Protein AF-A0A0D3HHY4-F1 (afdb_monomer_lite)

Organism: NCBI:txid65489

Secondary structure (DSSP, 8-state):
--TTHHHHHHHHHHHHHHHHHHEEEEE-TTTTTTTSPPBP--SS--BSS---EEEEETT--S--

Structure (mmCIF, N/CA/C/O backbone):
data_AF-A0A0D3HHY4-F1
#
_entry.id   AF-A0A0D3HHY4-F1
#
loop_
_atom_site.group_PDB
_atom_site.id
_atom_site.type_symbol
_atom_site.label_atom_id
_atom_site.label_alt_id
_atom_site.label_comp_id
_atom_site.label_asym_id
_atom_site.label_entity_id
_atom_site.label_seq_id
_atom_site.pdbx_PDB_ins_code
_atom_site.Cartn_x
_atom_site.Cartn_y
_atom_site.Cartn_z
_atom_site.occupancy
_atom_site.B_iso_or_equiv
_atom_site.auth_seq_id
_atom_site.auth_comp_id
_atom_site.auth_asym_id
_atom_site.auth_atom_id
_atom_site.pdbx_PDB_model_num
ATOM 1 N N . MET A 1 1 ? 18.061 1.682 -8.608 1.00 85.38 1 MET A N 1
ATOM 2 C CA . MET A 1 1 ? 17.894 2.279 -7.263 1.00 85.38 1 MET A CA 1
ATOM 3 C C . MET A 1 1 ? 17.007 3.511 -7.406 1.00 85.38 1 MET A C 1
ATOM 5 O O . MET A 1 1 ? 17.267 4.292 -8.309 1.00 85.38 1 MET A O 1
ATOM 9 N N . CYS A 1 2 ? 15.931 3.649 -6.623 1.00 94.50 2 CYS A N 1
ATOM 10 C CA . CYS A 1 2 ? 15.020 4.801 -6.712 1.00 94.50 2 CYS A CA 1
ATOM 11 C C . CYS A 1 2 ? 15.370 5.820 -5.621 1.00 94.50 2 CYS A C 1
ATOM 13 O O . CYS A 1 2 ? 15.300 5.481 -4.441 1.00 94.50 2 CYS A O 1
ATOM 15 N N . LEU A 1 3 ? 15.721 7.050 -6.011 1.00 97.75 3 LEU A N 1
ATOM 16 C CA . LEU A 1 3 ? 16.031 8.152 -5.085 1.00 97.75 3 LEU A CA 1
ATOM 17 C C . LEU A 1 3 ? 14.859 8.469 -4.146 1.00 97.75 3 LEU A C 1
ATOM 19 O O . LEU A 1 3 ? 15.058 8.725 -2.966 1.00 97.75 3 LEU A O 1
ATOM 23 N N . GLY A 1 4 ? 13.629 8.389 -4.657 1.00 97.69 4 GLY A N 1
ATOM 24 C CA . GLY A 1 4 ? 12.415 8.693 -3.900 1.00 97.69 4 GLY A CA 1
ATOM 25 C C . GLY A 1 4 ? 11.858 7.533 -3.075 1.00 97.69 4 GLY A C 1
ATOM 26 O O . GLY A 1 4 ? 10.750 7.661 -2.565 1.00 97.69 4 GLY A O 1
ATOM 27 N N . LYS A 1 5 ? 12.570 6.400 -2.962 1.00 97.31 5 LYS A N 1
ATOM 28 C CA . LYS A 1 5 ? 12.041 5.174 -2.344 1.00 97.31 5 LYS A CA 1
ATOM 29 C C . LYS A 1 5 ? 11.494 5.443 -0.942 1.00 97.31 5 LYS A C 1
ATOM 31 O O . LYS A 1 5 ? 10.311 5.232 -0.703 1.00 97.31 5 LYS A O 1
ATOM 36 N N . GLU A 1 6 ? 12.333 5.934 -0.038 1.00 98.06 6 GLU A N 1
ATOM 37 C CA . GLU A 1 6 ? 11.950 6.092 1.369 1.00 98.06 6 GLU A CA 1
ATOM 38 C C . GLU A 1 6 ? 10.820 7.110 1.548 1.00 98.06 6 GLU A C 1
ATOM 40 O O . GLU A 1 6 ? 9.858 6.841 2.264 1.00 98.06 6 GLU A O 1
ATOM 45 N N . MET A 1 7 ? 10.861 8.228 0.817 1.00 97.94 7 MET A N 1
ATOM 46 C CA . MET A 1 7 ? 9.790 9.226 0.858 1.00 97.94 7 MET A CA 1
ATOM 47 C C . MET A 1 7 ? 8.451 8.651 0.374 1.00 97.94 7 MET A C 1
ATOM 49 O O . MET A 1 7 ? 7.425 8.850 1.023 1.00 97.94 7 MET A O 1
ATOM 53 N N . ALA A 1 8 ? 8.460 7.893 -0.727 1.00 97.94 8 A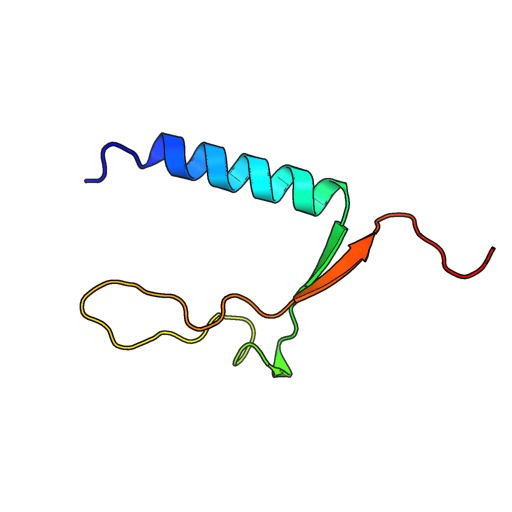LA A N 1
ATOM 54 C CA . ALA A 1 8 ? 7.262 7.239 -1.243 1.00 97.94 8 ALA A CA 1
ATOM 55 C C . ALA A 1 8 ? 6.695 6.220 -0.239 1.00 97.94 8 ALA A C 1
ATOM 57 O O . ALA A 1 8 ? 5.481 6.165 -0.036 1.00 97.94 8 ALA A O 1
ATOM 58 N N . TYR A 1 9 ? 7.557 5.456 0.446 1.00 97.81 9 TYR A N 1
ATOM 59 C CA . TYR A 1 9 ? 7.123 4.545 1.510 1.00 97.81 9 TYR A CA 1
ATOM 60 C C . TYR A 1 9 ? 6.516 5.289 2.699 1.00 97.81 9 TYR A C 1
ATOM 62 O O . TYR A 1 9 ? 5.504 4.836 3.230 1.00 97.81 9 TYR A O 1
ATOM 70 N N . VAL A 1 10 ? 7.091 6.418 3.119 1.00 98.25 10 VAL A N 1
ATOM 71 C CA . VAL A 1 10 ? 6.541 7.229 4.216 1.00 98.25 10 VAL A CA 1
ATOM 72 C C . VAL A 1 10 ? 5.163 7.781 3.848 1.00 98.25 10 VAL A C 1
ATOM 74 O O . VAL A 1 10 ? 4.227 7.643 4.634 1.00 98.25 10 VAL A O 1
ATOM 77 N N . GLN A 1 11 ? 5.005 8.332 2.640 1.00 98.31 11 GLN A N 1
ATOM 78 C CA . GLN A 1 11 ? 3.713 8.831 2.155 1.00 98.31 11 GLN A CA 1
ATOM 79 C C . GLN A 1 11 ? 2.659 7.719 2.108 1.00 98.31 11 GLN A C 1
ATOM 81 O O . GLN A 1 11 ? 1.564 7.884 2.643 1.00 98.31 11 GLN A O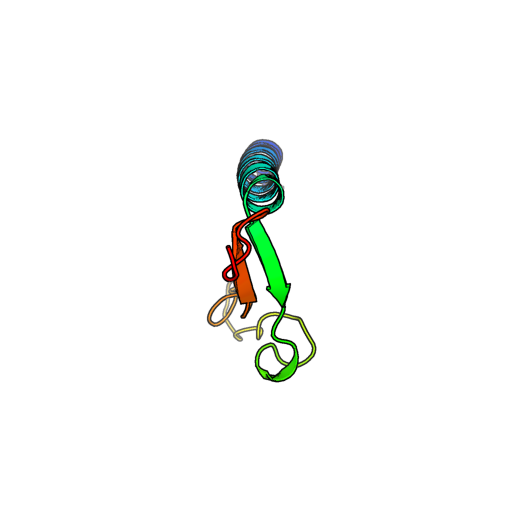 1
ATOM 86 N N . MET A 1 12 ? 3.003 6.562 1.537 1.00 97.94 12 MET A N 1
ATOM 87 C CA . MET A 1 12 ? 2.092 5.420 1.456 1.00 97.94 12 MET A CA 1
ATOM 88 C C . MET A 1 12 ? 1.692 4.912 2.848 1.00 97.94 12 MET A C 1
ATOM 90 O O . MET A 1 12 ? 0.513 4.669 3.092 1.00 97.94 12 MET A O 1
ATOM 94 N N . LYS A 1 13 ? 2.645 4.805 3.784 1.00 98.12 13 LYS A N 1
ATOM 95 C CA . LYS A 1 13 ? 2.372 4.398 5.171 1.00 98.12 13 LYS A CA 1
ATOM 96 C C . LYS A 1 13 ? 1.461 5.386 5.900 1.00 98.12 13 LYS A C 1
ATOM 98 O O . LYS A 1 13 ? 0.564 4.936 6.601 1.00 98.12 13 LYS A O 1
ATOM 103 N N . SER A 1 14 ? 1.667 6.693 5.725 1.00 98.25 14 SER A N 1
ATOM 104 C CA . SER A 1 14 ? 0.822 7.732 6.335 1.00 98.25 14 SER A CA 1
ATOM 105 C C . SER A 1 14 ? -0.634 7.624 5.869 1.00 98.25 14 SER A C 1
ATOM 107 O O . SER A 1 14 ? -1.549 7.584 6.689 1.00 98.25 14 SER A O 1
ATOM 109 N N . ILE A 1 15 ? -0.845 7.461 4.557 1.00 97.31 15 ILE A N 1
ATOM 110 C CA . ILE A 1 15 ? -2.183 7.258 3.980 1.00 97.31 15 ILE A CA 1
ATOM 111 C C . ILE A 1 15 ? -2.825 5.985 4.544 1.00 97.31 15 ILE A C 1
ATOM 113 O O . ILE A 1 15 ? -3.967 6.018 4.994 1.00 97.31 15 ILE A O 1
ATOM 117 N N . VAL A 1 16 ? -2.093 4.865 4.554 1.00 96.88 16 VAL A N 1
ATOM 118 C CA . VAL A 1 16 ? -2.603 3.587 5.081 1.00 96.88 16 VAL A CA 1
ATOM 119 C C . VAL A 1 16 ? -2.954 3.695 6.566 1.00 96.88 16 VAL A C 1
ATOM 121 O O . VAL A 1 16 ? -3.988 3.174 6.975 1.00 96.88 16 VAL A O 1
ATOM 124 N N . ALA A 1 17 ? -2.136 4.381 7.366 1.00 97.44 17 ALA A N 1
ATOM 125 C CA . ALA A 1 17 ? -2.396 4.575 8.789 1.00 97.44 17 ALA A CA 1
ATOM 126 C C . ALA A 1 17 ? -3.715 5.323 9.028 1.00 97.44 17 ALA A C 1
ATOM 128 O O . ALA A 1 17 ? -4.562 4.819 9.761 1.00 97.44 17 ALA A O 1
ATOM 129 N N . ASN A 1 18 ? -3.928 6.460 8.358 1.00 96.00 18 ASN A N 1
ATOM 130 C CA . ASN A 1 18 ? -5.159 7.240 8.512 1.00 96.00 18 ASN A CA 1
ATOM 131 C C . ASN A 1 18 ? -6.402 6.473 8.016 1.00 96.00 18 ASN A C 1
ATOM 133 O O . ASN A 1 18 ? -7.426 6.438 8.695 1.00 96.00 18 ASN A O 1
ATOM 137 N N . VAL A 1 19 ? -6.293 5.761 6.887 1.00 95.75 19 VAL A N 1
ATOM 138 C CA . VAL A 1 19 ? -7.384 4.914 6.376 1.00 95.75 19 VAL A CA 1
ATOM 139 C C . VAL A 1 19 ? -7.777 3.835 7.387 1.00 95.75 19 VAL A C 1
ATOM 141 O O . VAL A 1 19 ? -8.963 3.646 7.636 1.00 95.75 19 VAL A O 1
ATOM 144 N N . LEU A 1 20 ? -6.814 3.127 7.982 1.00 93.88 20 LEU A N 1
ATOM 145 C CA . LEU A 1 20 ? -7.096 2.047 8.940 1.00 93.88 20 LEU A CA 1
ATOM 146 C C . LEU A 1 20 ? -7.530 2.555 10.326 1.00 93.88 20 LEU A C 1
ATOM 148 O O . LEU A 1 20 ? -8.128 1.809 11.110 1.00 93.88 20 LEU A O 1
ATOM 152 N N . GLU A 1 21 ? -7.228 3.810 10.649 1.00 94.94 21 GLU A N 1
ATOM 153 C CA . GLU A 1 21 ? -7.699 4.461 11.868 1.00 94.94 21 GLU A CA 1
ATOM 154 C C . GLU A 1 21 ? -9.205 4.743 11.798 1.00 94.94 21 GLU A C 1
ATOM 156 O O . GLU A 1 21 ? -9.935 4.402 12.733 1.00 94.94 21 GLU A O 1
ATOM 161 N N . GLU A 1 22 ? -9.677 5.287 10.674 1.00 94.38 22 GLU A N 1
ATOM 162 C CA . GLU A 1 22 ? -11.053 5.769 10.504 1.00 94.38 22 GLU A CA 1
ATOM 163 C C . GLU A 1 22 ? -11.998 4.749 9.848 1.00 94.38 22 GLU A C 1
ATOM 165 O O . GLU A 1 22 ? -13.219 4.801 10.047 1.00 94.38 22 GLU A O 1
ATOM 170 N N . LEU A 1 23 ? -11.459 3.811 9.063 1.00 95.44 23 LEU A N 1
ATOM 171 C CA . LEU A 1 23 ? -12.237 2.894 8.234 1.00 95.44 23 LEU A CA 1
ATOM 172 C C . LEU A 1 23 ? -11.940 1.426 8.545 1.00 95.44 23 LEU A C 1
ATOM 174 O O . LEU A 1 23 ? -10.817 1.011 8.819 1.00 95.44 23 LEU A O 1
ATOM 178 N N . VAL A 1 24 ? -12.982 0.610 8.414 1.00 94.75 24 VAL A N 1
ATOM 179 C CA . VAL A 1 24 ? -12.876 -0.837 8.237 1.00 94.75 24 VAL A CA 1
ATOM 180 C C . VAL A 1 24 ? -12.843 -1.107 6.737 1.00 94.75 24 VAL A C 1
ATOM 182 O O . VAL A 1 24 ? -13.760 -0.696 6.022 1.00 94.75 24 VAL A O 1
ATOM 185 N N . VAL A 1 25 ? -11.787 -1.773 6.268 1.00 93.75 25 VAL A N 1
ATOM 186 C CA . VAL A 1 25 ? -11.537 -2.052 4.848 1.00 93.75 25 VAL A CA 1
ATOM 187 C C . VAL A 1 25 ? -11.582 -3.561 4.614 1.00 93.75 25 VAL A C 1
ATOM 189 O O . VAL A 1 25 ? -10.669 -4.286 5.000 1.00 93.75 25 VAL A O 1
ATOM 192 N N . ASP A 1 26 ? -12.641 -4.027 3.959 1.00 92.31 26 ASP A N 1
ATOM 193 C CA . ASP A 1 26 ? -12.871 -5.436 3.648 1.00 92.31 26 ASP A CA 1
ATOM 194 C C . ASP A 1 26 ? -12.540 -5.700 2.166 1.00 92.31 26 ASP A C 1
ATOM 196 O O . ASP A 1 26 ? -13.190 -5.160 1.268 1.00 92.31 26 ASP A O 1
ATOM 200 N N . VAL A 1 27 ? -11.529 -6.528 1.877 1.00 90.75 27 VAL A N 1
ATOM 201 C CA . VAL A 1 27 ? -11.145 -6.864 0.490 1.00 90.75 27 VAL A CA 1
ATOM 202 C C . VAL A 1 27 ? -12.195 -7.770 -0.153 1.00 90.75 27 VAL A C 1
ATOM 204 O O . VAL A 1 27 ? -12.502 -8.848 0.360 1.00 90.75 27 VAL A O 1
ATOM 207 N N . VAL A 1 28 ? -12.705 -7.374 -1.321 1.00 89.12 28 VAL A N 1
ATOM 208 C CA . VAL A 1 28 ? -13.702 -8.151 -2.072 1.00 89.12 28 VAL A CA 1
ATOM 209 C C . VAL A 1 28 ? -12.991 -9.203 -2.922 1.00 89.12 28 VAL A C 1
ATOM 211 O O . VAL A 1 28 ? -12.731 -9.003 -4.108 1.00 89.12 28 VAL A O 1
ATOM 214 N N . LYS A 1 29 ? -12.650 -10.338 -2.303 1.00 80.31 29 LYS A N 1
ATOM 215 C CA . LYS A 1 29 ? -11.847 -11.411 -2.924 1.00 80.31 29 LYS A CA 1
ATOM 216 C C . LYS A 1 29 ? -12.448 -11.979 -4.214 1.00 80.31 29 LYS A C 1
ATOM 218 O O . LYS A 1 29 ? -11.696 -12.368 -5.101 1.00 80.31 29 LYS A O 1
ATOM 223 N N . GLU A 1 30 ? -13.777 -11.985 -4.308 1.00 77.06 30 GLU A N 1
ATOM 224 C CA . GLU A 1 30 ? -14.549 -12.457 -5.467 1.00 77.06 30 GLU A CA 1
ATOM 225 C C . GLU A 1 30 ? -14.274 -11.628 -6.730 1.00 77.06 30 GLU A C 1
ATOM 227 O O . GLU A 1 30 ? -14.212 -12.167 -7.828 1.00 77.06 30 GLU A O 1
ATOM 232 N N . VAL A 1 31 ? -14.064 -10.318 -6.563 1.00 73.75 31 VAL A N 1
ATOM 233 C CA . VAL A 1 31 ? -13.780 -9.377 -7.660 1.00 73.75 31 VAL A CA 1
ATOM 234 C C . VAL A 1 31 ? -12.271 -9.205 -7.855 1.00 73.75 31 VAL A C 1
ATOM 236 O O . VAL A 1 31 ? -11.800 -8.972 -8.962 1.00 73.75 31 VAL A O 1
ATOM 239 N N . ALA A 1 32 ? -11.492 -9.351 -6.784 1.00 67.31 32 ALA A N 1
ATOM 240 C CA . ALA A 1 32 ? -10.046 -9.157 -6.771 1.00 67.31 32 ALA A CA 1
ATOM 241 C C . ALA A 1 32 ? -9.240 -10.401 -7.202 1.00 67.31 32 ALA A C 1
ATOM 243 O O . ALA A 1 32 ? -8.145 -10.595 -6.688 1.00 67.31 32 ALA A O 1
ATOM 244 N N . GLY A 1 33 ? -9.778 -11.301 -8.034 1.00 68.88 33 GLY A N 1
ATOM 245 C CA . GLY A 1 33 ? -9.026 -12.454 -8.561 1.00 68.88 33 GLY A CA 1
ATOM 246 C C . GLY A 1 33 ? -8.301 -13.309 -7.504 1.00 68.88 33 GLY A C 1
ATOM 247 O O . GLY A 1 33 ? -7.191 -13.770 -7.752 1.00 68.88 33 GLY A O 1
ATOM 248 N N . GLY A 1 34 ? -8.881 -13.481 -6.308 1.00 70.94 34 GLY A N 1
ATOM 249 C CA . GLY A 1 34 ? -8.229 -14.164 -5.177 1.00 70.94 34 GLY A CA 1
ATOM 250 C C . GLY A 1 34 ? -7.630 -13.238 -4.108 1.00 70.94 34 GLY A C 1
ATOM 251 O O . GLY A 1 34 ? -7.031 -13.719 -3.148 1.00 70.94 34 GLY A O 1
ATOM 252 N N . GLY A 1 35 ? -7.838 -11.923 -4.216 1.00 70.88 35 GLY A N 1
ATOM 253 C CA . GLY A 1 35 ? -7.410 -10.927 -3.228 1.00 70.88 35 GLY A CA 1
ATOM 254 C C . GLY A 1 35 ? -6.208 -10.077 -3.647 1.00 70.88 35 GLY A C 1
ATOM 255 O O . GLY A 1 35 ? -5.677 -9.353 -2.806 1.00 70.88 35 GLY A O 1
ATOM 256 N N . SER A 1 36 ? -5.790 -10.132 -4.913 1.00 75.44 36 SER A N 1
ATOM 257 C CA . SER A 1 36 ? -4.720 -9.302 -5.469 1.00 75.44 36 SER A CA 1
ATOM 258 C C . SER A 1 36 ? -5.194 -8.538 -6.716 1.00 75.44 36 SER A C 1
ATOM 260 O O . SER A 1 36 ? -5.994 -9.044 -7.498 1.00 75.44 36 SER A O 1
ATOM 262 N N . PRO A 1 37 ? -4.724 -7.298 -6.933 1.00 81.56 37 PRO A N 1
ATOM 263 C CA . PRO A 1 37 ? -5.057 -6.548 -8.141 1.00 81.56 37 PRO A CA 1
ATOM 264 C C . PRO A 1 37 ? -4.610 -7.292 -9.404 1.00 81.56 37 PRO A C 1
ATOM 266 O O . PRO A 1 37 ? -3.505 -7.839 -9.437 1.00 81.56 37 PRO A O 1
ATOM 269 N N . GLU A 1 38 ? -5.422 -7.258 -10.464 1.00 81.00 38 GLU A N 1
ATOM 270 C CA . GLU A 1 38 ? -5.027 -7.824 -11.756 1.00 81.00 38 GLU A CA 1
ATOM 271 C C . GLU A 1 38 ? -3.767 -7.127 -12.285 1.00 81.00 38 GLU A C 1
ATOM 273 O O . GLU A 1 38 ? -3.659 -5.892 -12.316 1.00 81.00 38 GLU A O 1
ATOM 278 N N . HIS A 1 39 ? -2.815 -7.936 -12.746 1.00 79.75 39 HIS A N 1
ATOM 279 C CA . HIS A 1 39 ? -1.623 -7.429 -13.400 1.00 79.75 39 HIS A CA 1
ATOM 280 C C . HIS A 1 39 ? -1.921 -7.118 -14.872 1.00 79.75 39 HIS A C 1
ATOM 282 O O . HIS A 1 39 ? -2.417 -7.972 -15.607 1.00 79.75 39 HIS A O 1
ATOM 288 N N . VAL A 1 40 ? -1.618 -5.895 -15.315 1.00 84.31 40 VAL A N 1
ATOM 289 C CA . VAL A 1 40 ? -1.696 -5.530 -16.737 1.00 84.31 40 VAL A CA 1
ATOM 290 C C . VAL A 1 40 ? -0.350 -5.802 -17.384 1.00 84.31 40 VAL A C 1
ATOM 292 O O . VAL A 1 40 ? 0.667 -5.294 -16.912 1.00 84.31 40 VAL A O 1
ATOM 295 N N . PHE A 1 41 ? -0.348 -6.541 -18.495 1.00 82.62 41 PHE A N 1
ATOM 296 C CA . PHE A 1 41 ? 0.845 -6.676 -19.320 1.00 82.62 41 PHE A CA 1
ATOM 297 C C . PHE A 1 41 ? 1.167 -5.324 -19.973 1.00 82.62 41 PHE A C 1
ATOM 299 O O . PHE A 1 41 ? 0.518 -4.896 -20.927 1.00 82.62 41 PHE A O 1
ATOM 306 N N . SER A 1 42 ? 2.149 -4.623 -19.413 1.00 85.56 42 SER A N 1
ATOM 307 C CA . SER A 1 42 ? 2.664 -3.358 -19.928 1.00 85.56 42 SER A CA 1
ATOM 308 C C . SER A 1 42 ? 4.174 -3.272 -19.726 1.00 85.56 42 SER A C 1
ATOM 310 O O . SER A 1 42 ? 4.734 -3.951 -18.872 1.00 85.56 42 SER A O 1
ATOM 312 N N . ILE A 1 43 ? 4.837 -2.404 -20.496 1.00 93.12 43 ILE A N 1
ATOM 313 C CA . ILE A 1 43 ? 6.295 -2.191 -20.411 1.00 93.12 43 ILE A CA 1
ATOM 314 C C . ILE A 1 43 ? 6.716 -1.710 -19.009 1.00 93.12 43 ILE A C 1
ATOM 316 O O . ILE A 1 43 ? 7.817 -1.996 -18.550 1.00 93.12 43 ILE A O 1
ATOM 320 N N . SER A 1 44 ? 5.830 -0.997 -18.309 1.00 90.31 44 SER A N 1
ATOM 321 C CA . SER A 1 44 ? 5.994 -0.619 -16.903 1.00 90.31 44 SER A CA 1
ATOM 322 C C . SER A 1 44 ? 5.075 -1.450 -16.005 1.00 90.31 44 SER A C 1
ATOM 324 O O . SER A 1 44 ? 4.018 -1.890 -16.449 1.00 90.31 44 SER A O 1
ATOM 326 N N . LEU A 1 45 ? 5.398 -1.589 -14.718 1.00 86.44 45 LEU A N 1
ATOM 327 C CA . LEU A 1 45 ? 4.477 -2.192 -13.750 1.00 86.44 45 LEU A CA 1
ATOM 328 C C . LEU A 1 45 ? 3.228 -1.304 -13.587 1.00 86.44 45 LEU A C 1
ATOM 330 O O . LEU A 1 45 ? 3.353 -0.110 -13.309 1.00 86.44 45 LEU A O 1
ATOM 334 N N . ARG A 1 46 ? 2.029 -1.871 -13.770 1.00 84.19 46 ARG A N 1
ATOM 335 C CA . ARG A 1 46 ? 0.735 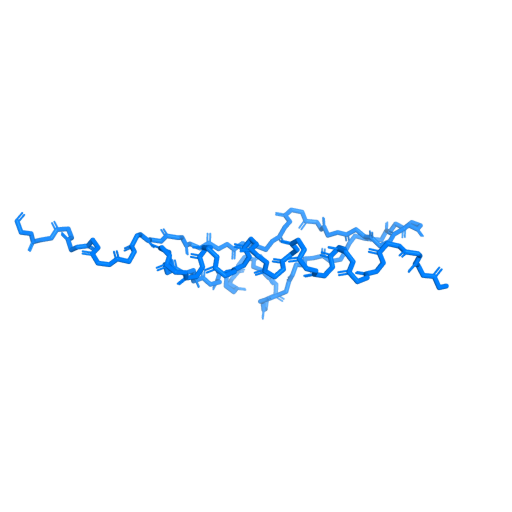-1.188 -13.597 1.00 84.19 46 ARG A CA 1
ATOM 336 C C . ARG A 1 46 ? -0.272 -2.110 -12.907 1.00 84.19 46 ARG A C 1
ATOM 338 O O . ARG A 1 46 ? -0.329 -3.302 -13.205 1.00 84.19 46 ARG A O 1
ATOM 345 N N . MET A 1 47 ? -1.073 -1.545 -12.006 1.00 86.81 47 MET A N 1
ATOM 346 C CA . MET A 1 47 ? -2.224 -2.217 -11.394 1.00 86.81 47 MET A CA 1
ATOM 347 C C . MET A 1 47 ? -3.482 -1.925 -12.212 1.00 86.81 47 MET A C 1
ATOM 349 O O . MET A 1 47 ? -3.777 -0.760 -12.486 1.00 86.81 47 MET A O 1
ATOM 353 N N . LYS A 1 48 ? -4.240 -2.959 -12.587 1.00 84.56 48 LYS A N 1
ATOM 354 C CA . LYS A 1 48 ? -5.525 -2.789 -13.275 1.00 84.56 48 LYS A CA 1
ATOM 355 C C . LYS A 1 48 ? -6.619 -2.491 -12.257 1.00 84.56 48 LYS A C 1
ATOM 357 O O . LYS A 1 48 ? -6.829 -3.289 -11.354 1.00 84.56 48 LYS A O 1
ATOM 362 N N . GLY A 1 49 ? -7.311 -1.360 -12.385 1.00 83.44 49 GLY A N 1
ATOM 363 C CA . GLY A 1 49 ? -8.522 -1.070 -11.599 1.00 83.44 49 GLY A CA 1
ATOM 364 C C . GLY A 1 49 ? -8.351 -0.959 -10.073 1.00 83.44 49 GLY A C 1
ATOM 365 O O . GLY A 1 49 ? -9.335 -0.726 -9.382 1.00 83.44 49 GLY A O 1
ATOM 366 N N . GLY A 1 50 ? -7.131 -1.087 -9.540 1.00 87.94 50 GLY A N 1
ATOM 367 C CA . GLY A 1 50 ? -6.860 -1.024 -8.102 1.00 87.94 50 GLY A CA 1
ATOM 368 C C . GLY A 1 50 ? -7.203 -2.315 -7.350 1.00 87.94 50 GLY A C 1
ATOM 369 O O . GLY A 1 50 ? -7.336 -3.380 -7.946 1.00 87.94 50 GLY A O 1
ATOM 370 N N . LEU A 1 51 ? -7.299 -2.221 -6.018 1.00 90.25 51 LEU A N 1
ATOM 371 C CA . LEU A 1 51 ? -7.739 -3.319 -5.153 1.00 90.25 51 LEU A CA 1
ATOM 372 C C . LEU A 1 51 ? -9.223 -3.121 -4.796 1.00 90.25 51 LEU A C 1
ATOM 374 O O . LEU A 1 51 ? -9.542 -2.153 -4.104 1.00 90.25 51 LEU A O 1
ATOM 378 N N . PRO A 1 52 ? -10.128 -4.013 -5.227 1.00 89.94 52 PRO A N 1
ATOM 379 C CA . PRO A 1 52 ? -11.538 -3.944 -4.860 1.00 89.94 52 PRO A CA 1
ATOM 380 C C . PRO A 1 52 ? -11.747 -4.099 -3.347 1.00 89.94 52 PRO A C 1
ATOM 382 O O . PRO A 1 52 ? -11.414 -5.135 -2.764 1.00 89.94 52 PRO A O 1
ATOM 385 N N . VAL A 1 53 ? -12.336 -3.085 -2.711 1.00 92.44 53 VAL A N 1
ATOM 386 C CA . VAL A 1 53 ? -12.616 -3.069 -1.267 1.00 92.44 53 VAL A CA 1
ATOM 387 C C . VAL A 1 53 ? -14.024 -2.555 -0.971 1.00 92.44 53 VAL A C 1
ATOM 389 O O . VAL A 1 53 ? -14.567 -1.729 -1.704 1.00 92.44 53 VAL A O 1
ATOM 392 N N . LYS A 1 54 ? -14.607 -3.024 0.132 1.00 93.50 54 LYS A N 1
ATOM 393 C CA . LYS A 1 54 ? -15.766 -2.418 0.795 1.00 93.50 54 LYS A CA 1
ATOM 394 C C . LYS A 1 54 ? -15.264 -1.642 2.006 1.00 93.50 54 LYS A C 1
ATOM 396 O O . LYS A 1 54 ? -14.463 -2.161 2.778 1.00 93.50 54 LYS A O 1
ATOM 401 N N . ILE A 1 55 ? -15.741 -0.413 2.173 1.00 94.06 55 ILE A N 1
ATOM 402 C CA . ILE A 1 55 ? -15.343 0.461 3.280 1.00 94.06 55 ILE A CA 1
ATOM 403 C C . ILE A 1 55 ? -16.532 0.769 4.181 1.00 94.06 55 ILE A C 1
ATOM 405 O O . ILE A 1 55 ? -17.655 0.952 3.709 1.00 94.06 55 ILE A O 1
ATOM 409 N N . ARG A 1 56 ? -16.281 0.841 5.487 1.00 93.69 56 ARG A N 1
ATOM 410 C CA . ARG A 1 56 ? -17.251 1.287 6.494 1.00 93.69 56 ARG A CA 1
ATOM 411 C C . ARG A 1 56 ? -16.548 2.167 7.517 1.00 93.69 56 ARG A C 1
ATOM 413 O O . ARG A 1 56 ? -15.388 1.921 7.829 1.00 93.69 56 ARG A O 1
ATOM 420 N N . ARG A 1 57 ? -17.240 3.170 8.062 1.00 93.38 57 ARG A N 1
ATOM 421 C CA . ARG A 1 57 ? -16.691 3.974 9.164 1.00 9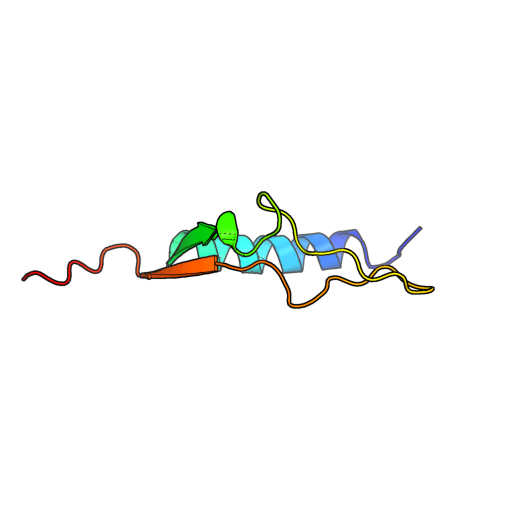3.38 57 ARG A CA 1
ATOM 422 C C . ARG A 1 57 ? -16.561 3.133 10.426 1.00 93.38 57 ARG A C 1
ATOM 424 O O . ARG A 1 57 ? -17.485 2.406 10.794 1.00 93.38 57 ARG A O 1
ATOM 431 N N . LYS A 1 58 ? -15.431 3.269 11.109 1.00 88.75 58 LYS A N 1
ATOM 432 C CA . LYS A 1 58 ? -15.205 2.654 12.413 1.00 88.75 58 LYS A CA 1
ATOM 433 C C . LYS A 1 58 ? -16.140 3.302 13.441 1.00 88.75 58 LYS A C 1
ATOM 435 O O . LYS A 1 58 ? -16.228 4.521 13.521 1.00 88.75 58 LYS A O 1
ATOM 440 N N . GLY A 1 59 ? -16.885 2.486 14.186 1.00 79.88 59 GLY A N 1
ATOM 441 C CA . GLY A 1 59 ? -17.813 2.963 15.222 1.00 79.88 59 GLY A CA 1
ATOM 442 C C . GLY A 1 59 ? -19.186 3.449 14.734 1.00 79.88 59 GLY A C 1
ATOM 443 O O . GLY A 1 59 ? -20.018 3.798 15.565 1.00 79.88 59 GLY A O 1
ATOM 4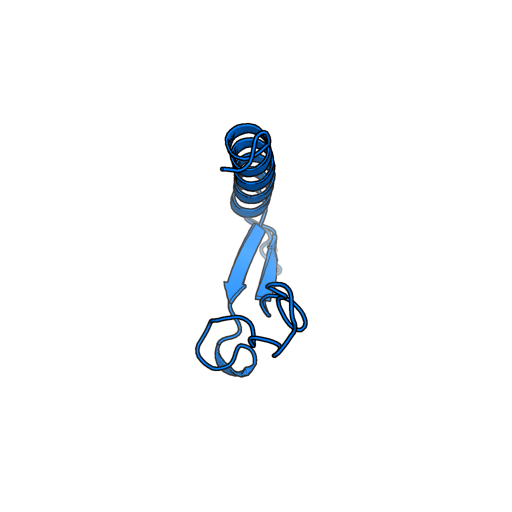44 N N . TYR A 1 60 ? -19.477 3.435 13.428 1.00 64.81 60 TYR A N 1
ATOM 445 C CA . TYR A 1 60 ? -20.841 3.679 12.948 1.00 64.81 60 TYR A CA 1
ATOM 446 C C . TYR A 1 60 ? -21.701 2.419 13.144 1.00 64.81 60 TYR A C 1
ATOM 448 O O . TYR A 1 60 ? -21.561 1.446 12.401 1.00 64.81 60 TYR A O 1
ATOM 456 N N . SER A 1 61 ? -22.580 2.436 14.152 1.00 60.16 61 SER A N 1
ATOM 457 C CA . SER A 1 61 ? -23.692 1.489 14.278 1.00 60.16 61 SER A CA 1
ATOM 458 C C . SER A 1 61 ? -24.910 2.077 13.558 1.00 60.16 61 SER A C 1
ATOM 460 O O . SER A 1 61 ? -25.399 3.118 13.990 1.00 60.16 61 SER A O 1
ATOM 462 N N . PRO A 1 62 ? -25.430 1.453 12.488 1.00 62.31 62 PRO A N 1
ATOM 463 C CA . PRO A 1 62 ? -26.652 1.916 11.830 1.00 62.31 62 PRO A CA 1
ATOM 464 C C . PRO A 1 62 ? -27.929 1.700 12.668 1.00 62.31 62 PRO A C 1
ATOM 466 O O . PRO A 1 62 ? -29.001 2.081 12.214 1.00 62.31 62 PRO A O 1
ATOM 469 N N . ASN A 1 63 ? -27.827 1.107 13.866 1.00 60.91 63 ASN A N 1
ATO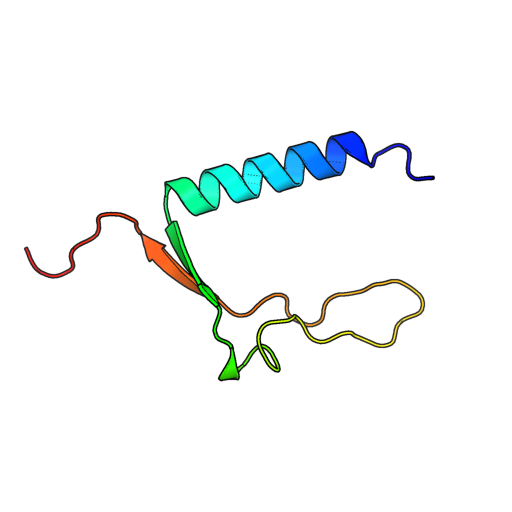M 470 C CA . ASN A 1 63 ? -28.948 0.827 14.770 1.00 60.91 63 ASN A CA 1
ATOM 471 C C . ASN A 1 63 ? -28.765 1.519 16.135 1.00 60.91 63 ASN A C 1
ATOM 473 O O . ASN A 1 63 ? -28.536 0.847 17.143 1.00 60.91 63 ASN A O 1
ATOM 477 N N . ASN A 1 64 ? -28.857 2.848 16.165 1.00 53.88 64 ASN A N 1
ATOM 478 C CA . ASN A 1 64 ? -29.309 3.594 17.344 1.00 53.88 64 ASN A CA 1
ATOM 479 C C . ASN A 1 64 ? -30.313 4.656 16.908 1.00 53.88 64 ASN A C 1
ATOM 481 O O . ASN A 1 64 ? -29.925 5.475 16.045 1.00 53.88 64 ASN A O 1
#

Foldseek 3Di:
DDPCVVVVVVVVVVVVVVCVVFKDKAFPCVVCVRQHFDFDPDPDTDGPPDTDIDIDTDPDDPPD

Radius of gyration: 15.64 Å; chains: 1; bounding box: 47×23×38 Å

InterPro domains:
  IPR036396 Cytochrome P450 superfamily [G3DSA:1.10.630.10] (1-61)
  IPR036396 Cytochrome P450 superfamily [SSF48264] (1-57)

Sequence (64 aa):
MCLGKEMAYVQMKSIVANVLEELVVDVVKEVAGGGSPEHVFSISLRMKGGLPVKIRRKGYSPNN

pLDDT: mean 87.06, std 11.28, range [53.88, 98.31]